Protein AF-A0AAD6KYP5-F1 (afdb_monomer_lite)

pLDDT: mean 72.31, std 20.32, range [27.02, 96.88]

Sequence (147 aa):
MLQSDHLCAEFHAGSRAICGGPVYVSDKVGRHNSDLLKKLVLPDGNKFRCQNNALPTRDRLFYGKTLLKIWNLNRAYPQCYKSMSGLVSSDVVEWEQKDRDIYQRTEKFSVHLHKSDNLSIPDSEEIMNITLKPSSSEMVSRVLDYE

Secondary structure (DSSP, 8-state):
-B-TTSTTHHHHHHHHHHH-SPP-B-PPTT---HHHHHTTB-TTS-B--BSS--EE-HHHHSS--S---EE--BPP-GGGGS-------S----------------SBEEEEETTTTEEE--BTT------PPTT----EEEEE---

Structure (mmCIF, N/CA/C/O backbone):
data_AF-A0AAD6KYP5-F1
#
_entry.id   AF-A0AAD6KYP5-F1
#
loop_
_atom_site.group_PDB
_atom_site.id
_atom_site.type_symbol
_atom_site.label_atom_id
_atom_site.label_alt_id
_atom_site.label_comp_id
_atom_site.label_asym_id
_atom_site.label_entity_id
_atom_site.label_seq_id
_atom_site.pdbx_PDB_ins_code
_atom_site.Cartn_x
_atom_site.Cartn_y
_atom_site.Cartn_z
_atom_site.occupancy
_atom_site.B_iso_or_equiv
_atom_site.auth_seq_id
_atom_site.auth_comp_id
_atom_site.auth_asym_id
_atom_site.auth_atom_id
_atom_site.pdbx_PDB_model_num
ATOM 1 N N . MET A 1 1 ? 6.801 8.081 -7.984 1.00 86.88 1 MET A N 1
ATOM 2 C CA . MET A 1 1 ? 7.904 7.316 -8.577 1.00 86.88 1 MET A CA 1
ATOM 3 C C . MET A 1 1 ? 8.346 6.212 -7.629 1.00 86.88 1 MET A C 1
ATOM 5 O O . MET A 1 1 ? 8.365 6.460 -6.422 1.00 86.88 1 MET A O 1
ATOM 9 N N . LEU A 1 2 ? 8.628 5.026 -8.164 1.00 94.81 2 LEU A N 1
ATOM 10 C CA . LEU A 1 2 ? 9.332 3.929 -7.501 1.00 94.81 2 LEU A CA 1
ATOM 11 C C . LEU A 1 2 ? 10.258 3.219 -8.499 1.00 94.81 2 LEU A C 1
ATOM 13 O O . LEU A 1 2 ? 10.057 3.326 -9.709 1.00 94.81 2 LEU A O 1
ATOM 17 N N . GLN A 1 3 ? 11.220 2.474 -7.964 1.00 96.88 3 GLN A N 1
ATOM 18 C CA . GLN A 1 3 ? 11.966 1.455 -8.697 1.00 96.88 3 GLN A CA 1
ATOM 19 C C . GLN A 1 3 ? 11.478 0.085 -8.224 1.00 96.88 3 GLN A C 1
ATOM 21 O O . GLN A 1 3 ? 11.470 -0.167 -7.017 1.00 96.88 3 GLN A O 1
ATOM 26 N N . SER A 1 4 ? 10.998 -0.752 -9.138 1.00 96.50 4 SER A N 1
ATOM 27 C CA . SER A 1 4 ? 10.340 -2.028 -8.849 1.00 96.50 4 SER A CA 1
ATOM 28 C C . SER A 1 4 ? 11.319 -3.160 -8.518 1.00 96.50 4 SER A C 1
ATOM 30 O O . SER A 1 4 ? 10.923 -4.137 -7.885 1.00 96.50 4 SER A O 1
ATOM 32 N N . ASP A 1 5 ? 12.599 -3.006 -8.868 1.00 94.56 5 ASP A N 1
ATOM 33 C CA . ASP A 1 5 ? 13.684 -3.937 -8.531 1.00 94.56 5 ASP A CA 1
ATOM 34 C C . ASP A 1 5 ? 14.538 -3.484 -7.335 1.00 94.56 5 ASP A C 1
ATOM 36 O O . ASP A 1 5 ? 15.543 -4.113 -7.000 1.00 94.56 5 ASP A O 1
ATOM 40 N N . HIS A 1 6 ? 14.142 -2.396 -6.670 1.00 94.94 6 HIS A N 1
ATOM 41 C CA . HIS A 1 6 ? 14.809 -1.901 -5.472 1.00 94.94 6 HIS A CA 1
ATOM 42 C C . HIS A 1 6 ? 14.449 -2.747 -4.240 1.00 94.94 6 HIS A C 1
ATOM 44 O O . HIS A 1 6 ? 13.328 -3.231 -4.109 1.00 94.94 6 HIS A O 1
ATOM 50 N N . LEU A 1 7 ? 15.355 -2.843 -3.261 1.00 92.69 7 LEU A N 1
ATOM 51 C CA . LEU A 1 7 ? 15.124 -3.598 -2.018 1.00 92.69 7 LEU A CA 1
ATOM 52 C C . LEU A 1 7 ? 13.839 -3.168 -1.279 1.00 92.69 7 LEU A C 1
ATOM 54 O O . LEU A 1 7 ? 13.126 -3.984 -0.708 1.00 92.69 7 LEU A O 1
ATOM 58 N N . CYS A 1 8 ? 13.523 -1.874 -1.328 1.00 92.00 8 CYS A N 1
ATOM 59 C CA . CYS A 1 8 ? 12.320 -1.285 -0.724 1.00 92.00 8 CYS A CA 1
ATOM 60 C C . CYS A 1 8 ? 11.132 -1.145 -1.698 1.00 92.00 8 CYS A C 1
ATOM 62 O O . CYS A 1 8 ? 10.211 -0.370 -1.426 1.00 92.00 8 CYS A O 1
ATOM 64 N N . ALA A 1 9 ? 11.154 -1.827 -2.848 1.00 94.25 9 ALA A N 1
ATOM 65 C CA . ALA A 1 9 ? 10.169 -1.640 -3.911 1.00 94.25 9 ALA A CA 1
ATOM 66 C C . ALA A 1 9 ? 8.732 -1.885 -3.438 1.00 94.25 9 ALA A C 1
ATOM 68 O O . ALA A 1 9 ? 7.859 -1.076 -3.737 1.00 94.25 9 ALA A O 1
ATOM 69 N N . GLU A 1 10 ? 8.490 -2.928 -2.640 1.00 92.62 10 GLU A N 1
ATOM 70 C CA . GLU A 1 10 ? 7.151 -3.228 -2.115 1.00 92.62 10 GLU A CA 1
ATOM 71 C C . GLU A 1 10 ? 6.602 -2.114 -1.220 1.00 92.62 10 GLU A C 1
ATOM 73 O O . GLU A 1 10 ? 5.435 -1.744 -1.326 1.00 92.62 10 GLU A O 1
ATOM 78 N N . PHE A 1 11 ? 7.447 -1.533 -0.364 1.00 91.44 11 PHE A N 1
ATOM 79 C CA . PHE A 1 11 ? 7.045 -0.417 0.491 1.00 91.44 11 PHE A CA 1
ATOM 80 C C . PHE A 1 11 ? 6.693 0.821 -0.338 1.00 91.44 11 PHE A C 1
ATOM 82 O O . PHE A 1 11 ? 5.676 1.473 -0.089 1.00 91.44 11 PHE A O 1
ATOM 89 N N . HIS A 1 12 ? 7.502 1.136 -1.350 1.00 93.56 12 HIS A N 1
ATOM 90 C CA . HIS A 1 12 ? 7.216 2.249 -2.250 1.00 93.56 12 HIS A CA 1
ATOM 91 C C . HIS A 1 12 ? 5.958 1.992 -3.080 1.00 93.56 12 HIS A C 1
ATOM 93 O O . HIS A 1 12 ? 5.133 2.892 -3.207 1.00 93.56 12 HIS A O 1
ATOM 99 N N . ALA A 1 13 ? 5.783 0.780 -3.606 1.00 93.12 13 ALA A N 1
ATOM 100 C CA . ALA A 1 13 ? 4.595 0.368 -4.342 1.00 93.12 13 ALA A CA 1
ATOM 101 C C . ALA A 1 13 ? 3.334 0.508 -3.477 1.00 93.12 13 ALA A C 1
ATOM 103 O O . ALA A 1 13 ? 2.407 1.203 -3.883 1.00 93.12 13 ALA A O 1
ATOM 104 N N . GLY A 1 14 ? 3.337 -0.033 -2.254 1.00 90.94 14 GLY A N 1
ATOM 105 C CA . GLY A 1 14 ? 2.227 0.105 -1.305 1.00 90.94 14 GLY A CA 1
ATOM 106 C C . GLY A 1 14 ? 1.938 1.563 -0.940 1.00 90.94 14 GLY A C 1
ATOM 107 O O . GLY A 1 14 ? 0.789 1.999 -0.964 1.00 90.94 14 GLY A O 1
ATOM 108 N N . SER A 1 15 ? 2.985 2.364 -0.717 1.00 90.69 15 SER A N 1
ATOM 109 C CA . SER A 1 15 ? 2.846 3.806 -0.466 1.00 90.69 15 SER A CA 1
ATOM 110 C C . SER A 1 15 ? 2.205 4.540 -1.646 1.00 90.69 15 SER A C 1
ATOM 112 O O . SER A 1 15 ? 1.421 5.464 -1.448 1.00 90.69 15 SER A O 1
ATOM 114 N N . ARG A 1 16 ? 2.509 4.141 -2.887 1.00 91.25 16 ARG A N 1
ATOM 115 C CA . ARG A 1 16 ? 1.870 4.702 -4.087 1.00 91.25 16 ARG A CA 1
ATOM 116 C C . ARG A 1 16 ? 0.436 4.214 -4.258 1.00 91.25 16 ARG A C 1
ATOM 118 O O . ARG A 1 16 ? -0.406 5.019 -4.639 1.00 91.25 16 ARG A O 1
ATOM 125 N N . ALA A 1 17 ? 0.160 2.951 -3.943 1.00 88.88 17 ALA A N 1
ATOM 126 C CA . ALA A 1 17 ? -1.186 2.391 -3.986 1.00 88.88 17 ALA A CA 1
ATOM 127 C C . ALA A 1 17 ? -2.129 3.138 -3.032 1.00 88.88 17 ALA A C 1
ATOM 129 O O . ALA A 1 17 ? -3.229 3.510 -3.428 1.00 88.88 17 ALA A O 1
ATOM 130 N N . ILE A 1 18 ? -1.679 3.430 -1.804 1.00 88.19 18 ILE A N 1
ATOM 131 C CA . ILE A 1 18 ? -2.509 4.126 -0.814 1.00 88.19 18 ILE A CA 1
ATOM 132 C C . ILE A 1 18 ? -2.593 5.639 -1.048 1.00 88.19 18 ILE A C 1
ATOM 134 O O . ILE A 1 18 ? -3.565 6.251 -0.622 1.00 88.19 18 ILE A O 1
ATOM 138 N N . CYS A 1 19 ? -1.618 6.283 -1.706 1.00 88.50 19 CYS A N 1
ATOM 139 C CA . CYS A 1 19 ? -1.577 7.751 -1.765 1.00 88.50 19 CYS A CA 1
ATOM 140 C C . CYS A 1 19 ? -2.635 8.396 -2.671 1.00 88.50 19 CYS A C 1
ATOM 142 O O . CYS A 1 19 ? -2.806 9.608 -2.586 1.00 88.50 19 CYS A O 1
ATOM 144 N N . GLY A 1 20 ? -3.298 7.631 -3.547 1.00 82.12 20 GLY A N 1
ATOM 145 C CA . GLY A 1 20 ? -4.283 8.151 -4.512 1.00 82.12 20 GLY A CA 1
ATOM 146 C C . GLY A 1 20 ? -3.673 8.917 -5.698 1.00 82.12 20 GLY A C 1
ATOM 147 O O . GLY A 1 20 ? -4.382 9.365 -6.595 1.00 82.12 20 GLY A O 1
ATOM 148 N N . GLY A 1 21 ? -2.345 9.049 -5.738 1.00 85.25 21 GLY A N 1
ATOM 149 C CA . GLY A 1 21 ? -1.616 9.723 -6.810 1.00 85.25 21 GLY A CA 1
ATOM 150 C C . GLY A 1 21 ? -1.250 8.797 -7.978 1.00 85.25 21 GLY A C 1
ATOM 151 O O . GLY A 1 21 ? -1.415 7.580 -7.906 1.00 85.25 21 GLY A O 1
ATOM 152 N N . PRO A 1 22 ? -0.703 9.350 -9.073 1.00 86.38 22 PRO A N 1
ATOM 153 C CA . PRO A 1 22 ? -0.185 8.548 -10.176 1.00 86.38 22 PRO A CA 1
ATOM 154 C C . PRO A 1 22 ? 1.017 7.684 -9.756 1.00 86.38 22 PRO A C 1
ATOM 156 O O . PRO A 1 22 ? 1.918 8.113 -9.025 1.00 86.38 22 PRO A O 1
ATOM 159 N N . VAL A 1 23 ? 1.061 6.464 -10.294 1.00 88.88 23 VAL A N 1
ATOM 160 C CA . VAL A 1 23 ? 2.216 5.565 -10.199 1.00 88.88 23 VAL A CA 1
ATOM 161 C C . VAL A 1 23 ? 3.150 5.838 -11.376 1.00 88.88 23 VAL A C 1
ATOM 163 O O . VAL A 1 23 ? 2.751 5.715 -12.532 1.00 88.88 23 VAL A O 1
ATOM 166 N N . TYR A 1 24 ? 4.398 6.182 -11.061 1.00 91.69 24 TYR A N 1
ATOM 167 C CA . TYR A 1 24 ? 5.490 6.321 -12.025 1.00 91.69 24 TYR A CA 1
A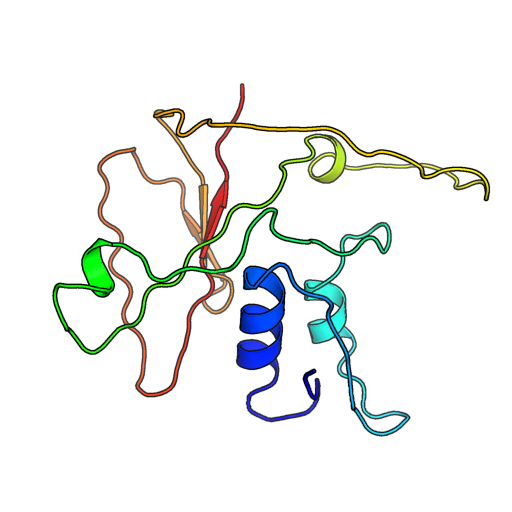TOM 168 C C . TYR A 1 24 ? 6.579 5.309 -11.684 1.00 91.69 24 TYR A C 1
ATOM 170 O O . TYR A 1 24 ? 6.910 5.161 -10.503 1.00 91.69 24 TYR A O 1
ATOM 178 N N . VAL A 1 25 ? 7.146 4.664 -12.698 1.00 93.94 25 VAL A N 1
ATOM 179 C CA . VAL A 1 25 ? 8.202 3.654 -12.564 1.00 93.94 25 VAL A CA 1
ATOM 180 C C . VAL A 1 25 ? 9.460 4.175 -13.249 1.00 93.94 25 VAL A C 1
ATOM 182 O O . VAL A 1 25 ? 9.377 4.708 -14.352 1.00 93.94 25 VAL A O 1
ATOM 185 N N . SER A 1 26 ? 10.606 4.062 -12.583 1.00 95.56 26 SER A N 1
ATOM 186 C CA . SER A 1 26 ? 11.902 4.563 -13.065 1.00 95.56 26 SER A CA 1
ATOM 187 C C . SER A 1 26 ? 12.965 3.463 -13.094 1.00 95.56 26 SER A C 1
ATOM 189 O O . SER A 1 26 ? 14.119 3.685 -12.713 1.00 95.56 26 SER A O 1
ATOM 191 N N . ASP A 1 27 ? 12.555 2.256 -13.471 1.00 96.38 27 ASP A N 1
ATOM 192 C CA . ASP A 1 27 ? 13.459 1.115 -13.604 1.00 96.38 27 ASP A CA 1
ATOM 193 C C . ASP A 1 27 ? 14.347 1.272 -14.833 1.00 96.38 27 ASP A C 1
ATOM 195 O O . ASP A 1 27 ? 14.017 1.970 -15.794 1.00 96.38 27 ASP A O 1
ATOM 199 N N . LYS A 1 28 ? 15.464 0.547 -14.830 1.00 95.25 28 LYS A N 1
ATOM 200 C CA . LYS A 1 28 ? 16.238 0.344 -16.053 1.00 95.25 28 LYS A CA 1
ATOM 201 C C . LYS A 1 28 ? 15.473 -0.585 -16.998 1.00 95.25 28 LYS A C 1
ATOM 203 O O . LYS A 1 28 ? 14.777 -1.500 -16.557 1.00 95.25 28 LYS A O 1
ATOM 208 N N . VAL A 1 29 ? 15.665 -0.387 -18.301 1.00 94.12 29 VAL A N 1
ATOM 209 C CA . VAL A 1 29 ? 15.101 -1.262 -19.338 1.00 94.12 29 VAL A CA 1
ATOM 210 C C . VAL A 1 29 ? 15.490 -2.717 -19.061 1.00 94.12 29 VAL A C 1
ATOM 212 O O . VAL A 1 29 ? 16.645 -3.010 -18.754 1.00 94.12 29 VAL A O 1
ATOM 215 N N . GLY A 1 30 ? 14.510 -3.620 -19.129 1.00 94.94 30 GLY A N 1
ATOM 216 C CA . GLY A 1 30 ? 14.702 -5.051 -18.877 1.00 94.94 30 GLY A CA 1
ATOM 217 C C . GLY A 1 30 ? 14.819 -5.449 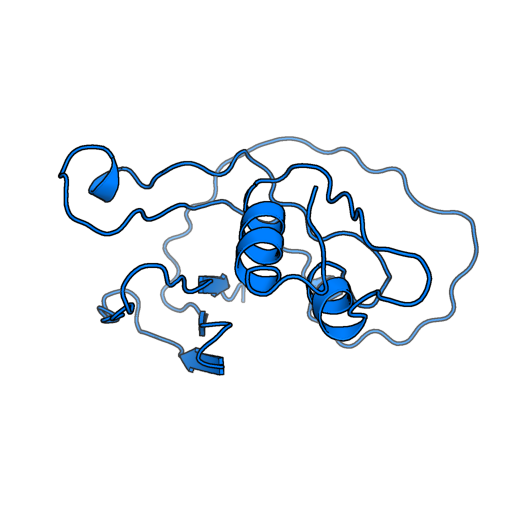-17.401 1.00 94.94 30 GLY A C 1
ATOM 218 O O . GLY A 1 30 ? 15.000 -6.628 -17.120 1.00 94.94 30 GLY A O 1
ATOM 219 N N . ARG A 1 31 ? 14.700 -4.509 -16.452 1.00 95.88 31 ARG A N 1
ATOM 220 C CA . ARG A 1 31 ? 14.787 -4.786 -15.004 1.00 95.88 31 ARG A CA 1
ATOM 221 C C . ARG A 1 31 ? 13.464 -4.663 -14.252 1.00 95.88 31 ARG A C 1
ATOM 223 O O . ARG A 1 31 ? 13.452 -4.699 -13.029 1.00 95.88 31 ARG A O 1
ATOM 230 N N . HIS A 1 32 ? 12.352 -4.529 -14.964 1.00 96.38 32 HIS A N 1
ATOM 231 C CA . HIS A 1 32 ? 11.038 -4.424 -14.338 1.00 96.38 32 HIS A CA 1
ATOM 232 C C . HIS A 1 32 ? 10.672 -5.693 -13.563 1.00 96.38 32 HIS A C 1
ATOM 234 O O . HIS A 1 32 ? 10.655 -6.794 -14.115 1.00 96.38 32 HIS A O 1
ATOM 240 N N . ASN A 1 33 ? 10.277 -5.524 -12.305 1.00 96.69 33 ASN A N 1
ATOM 241 C CA . ASN A 1 33 ? 9.615 -6.559 -11.531 1.00 96.69 33 ASN A CA 1
ATOM 242 C C . ASN A 1 33 ? 8.127 -6.595 -11.903 1.00 96.69 33 ASN A C 1
ATOM 244 O O . ASN A 1 33 ? 7.298 -5.874 -11.342 1.00 96.69 33 ASN A O 1
ATOM 248 N N . SER A 1 34 ? 7.796 -7.436 -12.882 1.00 94.12 34 SER A N 1
ATOM 249 C CA . SER A 1 34 ? 6.430 -7.554 -13.402 1.00 94.12 34 SER A CA 1
ATOM 250 C C . SER A 1 34 ? 5.431 -8.012 -12.340 1.00 94.12 34 SER A C 1
ATOM 252 O O . SER A 1 34 ? 4.291 -7.554 -12.349 1.00 94.12 34 SER A O 1
ATOM 254 N N . ASP A 1 35 ? 5.849 -8.866 -11.406 1.00 93.94 35 ASP A N 1
ATOM 255 C CA . ASP A 1 35 ? 4.964 -9.398 -10.368 1.00 93.94 35 ASP A CA 1
ATOM 256 C C . ASP A 1 35 ? 4.554 -8.310 -9.377 1.00 93.94 35 ASP A C 1
ATOM 258 O O . ASP A 1 35 ? 3.384 -8.209 -9.014 1.00 93.94 35 ASP A O 1
ATOM 262 N N . LEU A 1 36 ? 5.482 -7.426 -9.000 1.00 93.25 36 LEU A N 1
ATOM 263 C CA . LEU A 1 36 ? 5.161 -6.275 -8.158 1.00 93.25 36 LEU A CA 1
ATOM 264 C C . LEU A 1 36 ? 4.270 -5.259 -8.883 1.00 93.25 36 LEU A C 1
ATOM 266 O O . LEU A 1 36 ? 3.323 -4.742 -8.294 1.00 93.25 36 LEU A O 1
ATOM 270 N N . LEU A 1 37 ? 4.557 -4.958 -10.152 1.00 92.31 37 LEU A N 1
ATOM 271 C CA . LEU A 1 37 ? 3.781 -3.974 -10.913 1.00 92.31 37 LEU A CA 1
ATOM 272 C C . LEU A 1 37 ? 2.347 -4.446 -11.176 1.00 92.31 37 LEU A C 1
ATOM 274 O O . LEU A 1 37 ? 1.424 -3.637 -11.094 1.00 92.31 37 LEU A O 1
ATOM 278 N N . LYS A 1 38 ? 2.144 -5.748 -11.413 1.00 90.94 38 LYS A N 1
ATOM 279 C CA . LYS A 1 38 ? 0.808 -6.349 -11.550 1.00 90.94 38 LYS A CA 1
ATOM 280 C C . LYS A 1 38 ? -0.048 -6.172 -10.296 1.00 90.94 38 LYS A C 1
ATOM 282 O O . LYS A 1 38 ? -1.248 -5.991 -10.427 1.00 90.94 38 LYS A O 1
ATOM 287 N N . LYS A 1 39 ? 0.546 -6.130 -9.095 1.00 89.38 39 LYS A N 1
ATOM 288 C CA . LYS A 1 39 ? -0.192 -5.850 -7.845 1.00 89.38 39 LYS A CA 1
ATOM 289 C C . LYS A 1 39 ? -0.762 -4.423 -7.771 1.00 89.38 39 LYS A C 1
ATOM 291 O O . LYS A 1 39 ? -1.600 -4.155 -6.918 1.00 89.38 39 LYS A O 1
ATOM 296 N N . LEU A 1 40 ? -0.304 -3.495 -8.619 1.00 88.06 40 LEU A N 1
ATOM 297 C CA . LEU A 1 40 ? -0.766 -2.096 -8.649 1.00 88.06 40 LEU A CA 1
ATOM 298 C C . LEU A 1 40 ? -1.874 -1.837 -9.680 1.00 88.06 40 LEU A C 1
ATOM 300 O O . LEU A 1 40 ? -2.375 -0.712 -9.777 1.00 88.06 40 LEU A O 1
ATOM 304 N N . VAL A 1 41 ? -2.234 -2.847 -10.468 1.00 86.19 41 VAL A N 1
ATOM 305 C CA . VAL A 1 41 ? -3.240 -2.753 -11.526 1.00 86.19 41 VAL A CA 1
ATOM 306 C C . VAL A 1 41 ? -4.289 -3.841 -11.343 1.00 86.19 41 VAL A C 1
ATOM 308 O O . VAL A 1 41 ? -4.028 -4.903 -10.786 1.00 86.19 41 VAL A O 1
ATOM 311 N N . LEU A 1 42 ? -5.500 -3.554 -11.794 1.00 82.88 42 LEU A N 1
ATOM 312 C CA . LEU A 1 42 ? -6.574 -4.527 -11.883 1.00 82.88 42 LEU A CA 1
ATOM 313 C C . LEU A 1 42 ? -6.326 -5.483 -13.067 1.00 82.88 42 LEU A C 1
ATOM 315 O O . LEU A 1 42 ? -5.554 -5.149 -13.973 1.00 82.88 42 LEU A O 1
ATOM 319 N N . PRO A 1 43 ? -6.981 -6.660 -13.097 1.00 81.38 43 PRO A N 1
ATOM 320 C CA . PRO A 1 43 ? -6.833 -7.622 -14.194 1.00 81.38 43 PRO A CA 1
ATOM 321 C C . PRO A 1 43 ? -7.166 -7.062 -15.585 1.00 81.38 43 PRO A C 1
ATOM 323 O O . PRO A 1 43 ? -6.633 -7.542 -16.580 1.00 81.38 43 PRO A O 1
ATOM 326 N N . ASP A 1 44 ? -8.019 -6.038 -15.656 1.00 79.25 44 ASP A N 1
ATOM 327 C CA . ASP A 1 44 ? -8.395 -5.327 -16.884 1.00 79.25 44 ASP A CA 1
ATOM 328 C C . ASP A 1 44 ? -7.380 -4.239 -17.305 1.00 79.25 44 ASP A C 1
ATOM 330 O O . ASP A 1 44 ? -7.582 -3.549 -18.301 1.00 79.25 44 ASP A O 1
ATOM 334 N N . GLY A 1 45 ? -6.285 -4.071 -16.557 1.00 76.69 45 GLY A N 1
ATOM 335 C CA . GLY A 1 45 ? -5.249 -3.066 -16.802 1.00 76.69 45 GLY A CA 1
ATOM 336 C C . GLY A 1 45 ? -5.548 -1.686 -16.211 1.00 76.69 45 GLY A C 1
ATOM 337 O O . GLY A 1 45 ? -4.680 -0.807 -16.251 1.00 76.69 45 GLY A O 1
ATOM 338 N N . ASN A 1 46 ? -6.726 -1.477 -15.613 1.00 74.75 46 ASN A N 1
ATOM 339 C CA . ASN A 1 46 ? -7.036 -0.231 -14.924 1.00 74.75 46 ASN A CA 1
ATOM 340 C C . ASN A 1 46 ? -6.196 -0.080 -13.653 1.00 74.75 46 ASN A C 1
ATOM 342 O O . ASN A 1 46 ? -5.837 -1.043 -12.978 1.00 74.75 46 ASN A O 1
ATOM 346 N N . LYS A 1 47 ? -5.876 1.164 -13.289 1.00 73.88 47 LYS A N 1
ATOM 347 C CA . LYS A 1 47 ? -5.140 1.444 -12.048 1.00 73.88 47 LYS A CA 1
ATOM 348 C C . LYS A 1 47 ? -6.115 1.498 -10.886 1.00 73.88 47 LYS A C 1
ATOM 350 O O . LYS A 1 47 ? -7.083 2.257 -10.928 1.00 73.88 47 LYS A O 1
ATOM 355 N N . PHE A 1 48 ? -5.805 0.776 -9.818 1.00 72.00 48 PHE A N 1
ATOM 356 C CA . PHE A 1 48 ? -6.537 0.926 -8.571 1.00 72.00 48 PHE A CA 1
ATOM 357 C C . PHE A 1 48 ? -6.083 2.225 -7.894 1.00 72.00 48 PHE A C 1
ATOM 359 O O . PHE A 1 48 ? -4.925 2.353 -7.495 1.00 72.00 48 PHE A O 1
ATOM 366 N N . ARG A 1 49 ? -6.962 3.232 -7.841 1.00 80.44 49 ARG A N 1
ATOM 367 C CA . ARG A 1 49 ? -6.656 4.548 -7.267 1.00 80.44 49 ARG A CA 1
ATOM 368 C C . ARG A 1 49 ? -7.593 4.836 -6.103 1.00 80.44 49 ARG A C 1
ATOM 370 O O . ARG A 1 49 ? -8.812 4.848 -6.276 1.00 80.44 49 ARG A O 1
ATOM 377 N N . CYS A 1 50 ? -7.007 5.144 -4.951 1.00 83.00 50 CYS A N 1
ATOM 378 C CA . CYS A 1 50 ? -7.771 5.644 -3.820 1.00 83.00 50 CYS A CA 1
ATOM 379 C C . CYS A 1 50 ? -8.437 6.988 -4.145 1.00 83.00 50 CYS A C 1
ATOM 381 O O . CYS A 1 50 ? -7.902 7.794 -4.902 1.00 83.00 50 CYS A O 1
ATOM 383 N N . GLN A 1 51 ? -9.604 7.227 -3.555 1.00 82.50 51 GLN A N 1
ATOM 384 C CA . GLN A 1 51 ? -10.431 8.402 -3.826 1.00 82.50 51 GLN A CA 1
ATOM 385 C C . GLN A 1 51 ? -9.834 9.691 -3.252 1.00 82.50 51 GLN A C 1
ATOM 387 O O . GLN A 1 51 ? -10.010 10.751 -3.842 1.00 82.50 51 GLN A O 1
ATOM 392 N N . ASN A 1 52 ? -9.124 9.600 -2.124 1.00 84.00 52 ASN A N 1
ATOM 393 C CA . ASN A 1 52 ? -8.595 10.759 -1.406 1.00 84.00 52 ASN A CA 1
ATOM 394 C C . ASN A 1 52 ? -7.062 10.746 -1.365 1.00 84.00 52 ASN A C 1
ATOM 396 O O . ASN A 1 52 ? -6.406 9.891 -1.959 1.00 84.00 52 ASN A O 1
ATOM 400 N N . ASN A 1 53 ? -6.484 11.689 -0.624 1.00 87.19 53 ASN A N 1
ATOM 401 C CA . ASN A 1 53 ? -5.086 11.620 -0.217 1.00 87.19 53 ASN A CA 1
ATOM 402 C C . ASN A 1 53 ? -4.941 10.686 0.987 1.00 87.19 53 ASN A C 1
ATOM 404 O O . ASN A 1 53 ? -5.799 10.658 1.868 1.00 87.19 53 ASN A O 1
ATOM 408 N N . ALA A 1 54 ? -3.827 9.961 1.050 1.00 85.75 54 ALA A N 1
ATOM 409 C CA . ALA A 1 54 ? -3.493 9.169 2.223 1.00 85.75 54 ALA A CA 1
ATOM 410 C C . ALA A 1 54 ? -3.217 10.082 3.425 1.00 85.75 54 ALA A C 1
ATOM 412 O O . ALA A 1 54 ? -2.346 10.951 3.357 1.00 85.75 54 ALA A O 1
ATOM 413 N N . LEU A 1 55 ? -3.935 9.869 4.528 1.00 85.00 55 LEU A N 1
ATOM 414 C CA . LEU A 1 55 ? -3.806 10.673 5.744 1.00 85.00 55 LEU A CA 1
ATOM 415 C C . LEU A 1 55 ? -3.415 9.793 6.935 1.00 85.00 55 LEU A C 1
ATOM 417 O O . LEU A 1 55 ? -3.852 8.641 7.012 1.00 85.00 55 LEU A O 1
ATOM 421 N N . PRO A 1 56 ? -2.624 10.303 7.895 1.00 82.31 56 PRO A N 1
ATOM 422 C CA . PRO A 1 56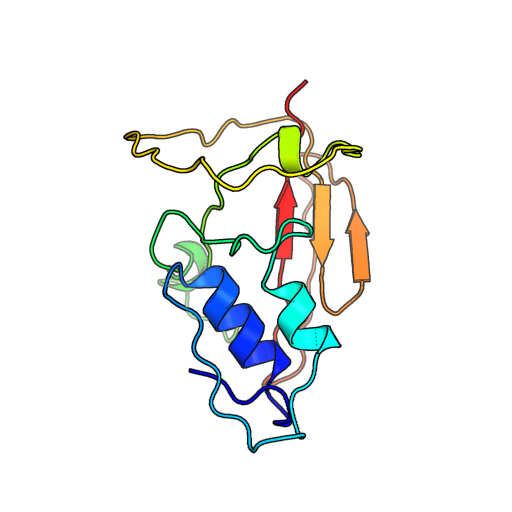 ? -2.449 9.638 9.177 1.00 82.31 56 PRO A CA 1
ATOM 423 C C . PRO A 1 56 ? -3.800 9.439 9.865 1.00 82.31 56 PRO A C 1
ATOM 425 O O . PRO A 1 56 ? -4.682 10.300 9.800 1.00 82.31 56 PRO A O 1
ATOM 428 N N . THR A 1 57 ? -3.980 8.318 10.553 1.00 77.75 57 THR A N 1
ATOM 429 C CA . THR A 1 57 ? -5.174 8.141 11.374 1.00 77.75 57 THR A CA 1
ATOM 430 C C . THR A 1 57 ? -5.111 9.041 12.602 1.00 77.75 57 THR A C 1
ATOM 432 O O . THR A 1 57 ? -4.047 9.296 13.177 1.00 77.75 57 THR A O 1
ATOM 435 N N . ARG A 1 58 ? -6.281 9.521 13.030 1.00 68.62 58 ARG A N 1
ATOM 436 C CA . ARG A 1 58 ? -6.406 10.462 14.151 1.00 68.62 58 ARG A CA 1
ATOM 437 C C . ARG A 1 58 ? -5.792 9.922 15.447 1.00 68.62 58 ARG A C 1
ATOM 439 O O . ARG A 1 58 ? -5.181 10.684 16.188 1.00 68.62 58 ARG A O 1
ATOM 446 N N . ASP A 1 59 ? -5.913 8.617 15.698 1.00 67.38 59 ASP A N 1
ATOM 447 C CA . ASP A 1 59 ? -5.355 7.943 16.879 1.00 67.38 59 ASP A CA 1
ATOM 448 C C . ASP A 1 59 ? -3.819 7.911 16.896 1.00 67.38 59 ASP A C 1
ATOM 450 O O . ASP A 1 59 ? -3.231 7.770 17.964 1.00 67.38 59 ASP A O 1
ATOM 454 N N . ARG A 1 60 ? -3.150 8.067 15.746 1.00 67.94 60 ARG A N 1
ATOM 455 C CA . ARG A 1 60 ? -1.679 8.081 15.663 1.00 67.94 60 ARG A CA 1
ATOM 456 C C . ARG A 1 60 ? -1.090 9.466 15.481 1.00 67.94 60 ARG A C 1
ATOM 458 O O . ARG A 1 60 ? 0.021 9.695 15.946 1.00 67.94 60 ARG A O 1
ATOM 465 N N . LEU A 1 61 ? -1.838 10.390 14.884 1.00 62.62 61 LEU A N 1
ATOM 466 C CA . LEU A 1 61 ? -1.373 11.756 14.662 1.00 62.62 61 LEU A CA 1
ATOM 467 C C . LEU A 1 61 ? -1.120 12.524 15.974 1.00 62.62 61 LEU A C 1
ATOM 469 O O . LEU A 1 61 ? -0.167 13.290 16.043 1.00 62.62 61 LEU A O 1
ATOM 473 N N . PHE A 1 62 ? -1.933 12.296 17.015 1.00 60.56 62 PHE A N 1
ATOM 474 C CA . PHE A 1 62 ? -1.904 13.101 18.250 1.00 60.56 62 PHE A CA 1
ATOM 475 C C . PHE A 1 62 ? -1.418 12.364 19.508 1.00 60.56 62 PHE A C 1
ATOM 477 O O . PHE A 1 62 ? -1.152 13.011 20.516 1.00 60.56 62 PHE A O 1
ATOM 484 N N . TYR A 1 63 ? -1.273 11.034 19.465 1.00 57.06 63 TYR A N 1
ATOM 485 C CA . TYR A 1 63 ? -0.937 10.215 20.645 1.00 57.06 63 TYR A CA 1
ATOM 486 C C . TYR A 1 63 ? 0.422 9.500 20.562 1.00 57.06 63 TYR A C 1
ATOM 488 O O . TYR A 1 63 ? 0.694 8.601 21.353 1.00 57.06 63 TYR A O 1
ATOM 496 N N . GLY A 1 64 ? 1.278 9.918 19.621 1.00 54.66 64 GLY A N 1
ATOM 497 C CA . GLY A 1 64 ? 2.731 9.712 19.628 1.00 54.66 64 GLY A CA 1
ATOM 498 C C . GLY A 1 64 ? 3.231 8.371 20.175 1.00 54.66 64 GLY A C 1
ATOM 499 O O . GLY A 1 64 ? 3.718 8.303 21.300 1.00 54.66 64 GLY A O 1
ATOM 500 N N . LYS A 1 65 ? 3.197 7.318 19.351 1.00 54.22 65 LYS A N 1
ATOM 501 C CA . LYS A 1 65 ? 4.040 6.121 19.517 1.00 54.22 65 LYS A CA 1
ATOM 502 C C . LYS A 1 65 ? 4.520 5.640 18.151 1.00 54.22 65 LYS A C 1
ATOM 504 O O . LYS A 1 65 ? 3.831 5.849 17.161 1.00 54.22 65 LYS A O 1
ATOM 509 N N . THR A 1 66 ? 5.687 4.998 18.159 1.00 66.44 66 THR A N 1
ATOM 510 C CA . THR A 1 66 ? 6.557 4.441 17.094 1.00 66.44 66 THR A CA 1
ATOM 511 C C . THR A 1 66 ? 5.953 3.928 15.771 1.00 66.44 66 THR A C 1
ATOM 513 O O . THR A 1 66 ? 6.717 3.662 14.846 1.00 66.44 66 THR A O 1
ATOM 516 N N . LEU A 1 67 ? 4.632 3.785 15.639 1.00 72.12 67 LEU A N 1
ATOM 517 C CA . LEU A 1 67 ? 3.948 3.253 14.463 1.00 72.12 67 LEU A CA 1
ATOM 518 C C . LEU A 1 67 ? 3.053 4.317 13.817 1.00 72.12 67 LEU A C 1
ATOM 520 O O . LEU A 1 67 ? 2.062 4.762 14.400 1.00 72.12 67 LEU A O 1
ATOM 524 N N . LEU A 1 68 ? 3.387 4.684 12.580 1.00 77.88 68 LEU A N 1
ATOM 525 C CA . LEU A 1 68 ? 2.566 5.555 11.749 1.00 77.88 68 LEU A CA 1
ATOM 526 C C . LEU A 1 68 ? 1.497 4.719 11.040 1.00 77.88 68 LEU A C 1
ATOM 528 O O . LEU A 1 68 ? 1.813 3.866 10.213 1.00 77.88 68 LEU A O 1
ATOM 532 N N . LYS A 1 69 ? 0.228 4.981 11.354 1.00 83.50 69 LYS A N 1
ATOM 533 C CA . LYS A 1 69 ? -0.915 4.383 10.661 1.00 83.50 69 LYS A CA 1
ATOM 534 C C . LYS A 1 69 ? -1.465 5.398 9.668 1.00 83.50 69 LYS A C 1
ATOM 536 O O . LYS A 1 69 ? -1.833 6.503 10.058 1.00 83.50 69 LYS A O 1
ATOM 541 N N . ILE A 1 70 ? -1.501 5.018 8.397 1.00 84.06 70 ILE A N 1
ATOM 542 C CA . ILE A 1 70 ? -1.995 5.833 7.285 1.00 84.06 70 ILE A CA 1
ATOM 543 C C . ILE A 1 70 ? -3.190 5.110 6.675 1.00 84.06 70 ILE A C 1
ATOM 545 O O . ILE A 1 70 ? -3.196 3.881 6.614 1.00 84.06 70 ILE A O 1
ATOM 549 N N . TRP A 1 71 ? -4.200 5.854 6.243 1.00 83.94 71 TRP A N 1
ATOM 550 C CA . TRP A 1 71 ? -5.405 5.280 5.659 1.00 83.94 71 TRP A CA 1
ATOM 551 C C . TRP A 1 71 ? -5.887 6.069 4.443 1.00 83.94 71 TRP A C 1
ATOM 553 O O . TRP A 1 71 ? -5.582 7.254 4.283 1.00 83.94 71 TRP A O 1
ATOM 563 N N . ASN A 1 72 ? -6.634 5.374 3.586 1.00 85.88 72 ASN A N 1
ATOM 564 C CA . ASN A 1 72 ? -7.357 5.929 2.450 1.00 85.88 72 ASN A CA 1
ATOM 565 C C . ASN A 1 72 ? -8.504 4.980 2.052 1.00 85.88 72 ASN A C 1
ATOM 567 O O . ASN A 1 72 ? -8.571 3.853 2.545 1.00 85.88 72 ASN A O 1
ATOM 571 N N . LEU A 1 73 ? -9.392 5.429 1.168 1.00 82.94 73 LEU A N 1
ATOM 572 C CA . LEU A 1 73 ? -10.538 4.669 0.674 1.00 82.94 73 LEU A CA 1
ATOM 573 C C . LEU A 1 73 ? -10.399 4.414 -0.821 1.00 82.94 73 LEU A C 1
ATOM 575 O O . LEU A 1 73 ? -10.024 5.305 -1.581 1.00 82.94 73 LEU A O 1
ATOM 579 N N . ASN A 1 74 ? -10.737 3.202 -1.241 1.00 76.38 74 ASN A N 1
ATOM 580 C CA . ASN A 1 74 ? -10.884 2.864 -2.648 1.00 76.38 74 ASN A CA 1
ATOM 581 C C . ASN A 1 74 ? -12.360 2.821 -3.017 1.00 76.38 74 ASN A C 1
ATOM 583 O O . ASN A 1 74 ? -13.198 2.429 -2.206 1.00 76.38 74 ASN A O 1
ATOM 587 N N . ARG A 1 75 ? -12.665 3.184 -4.264 1.00 70.75 75 ARG A N 1
ATOM 588 C CA . ARG A 1 75 ? -14.002 2.972 -4.810 1.00 70.75 75 ARG A CA 1
ATOM 589 C C . ARG A 1 75 ? -14.209 1.471 -4.987 1.00 70.75 75 ARG A C 1
ATOM 591 O O . ARG A 1 75 ? -13.471 0.835 -5.735 1.00 70.75 75 ARG A O 1
ATOM 598 N N . ALA A 1 76 ? -15.189 0.914 -4.283 1.00 62.84 76 ALA A N 1
ATOM 599 C CA . ALA A 1 76 ? -15.611 -0.457 -4.509 1.00 62.84 76 ALA A CA 1
ATOM 600 C C . ALA A 1 76 ? -16.363 -0.519 -5.843 1.00 62.84 76 ALA A C 1
ATOM 602 O O . ALA A 1 76 ? -17.337 0.204 -6.055 1.00 62.84 76 ALA A O 1
ATOM 603 N N . TYR A 1 77 ?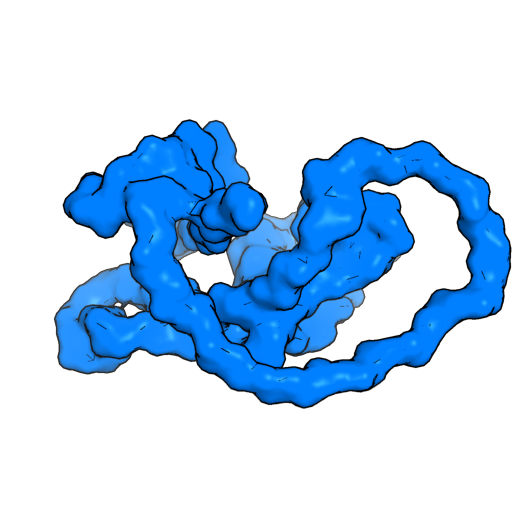 -15.890 -1.370 -6.745 1.00 62.88 77 TYR A N 1
ATOM 604 C CA . TYR A 1 77 ? -16.577 -1.709 -7.982 1.00 62.88 77 TYR A CA 1
ATOM 605 C C . TYR A 1 77 ? -16.998 -3.175 -7.865 1.00 62.88 77 TYR A C 1
ATOM 607 O O . TYR A 1 77 ? -16.152 -4.046 -8.060 1.00 62.88 77 TYR A O 1
ATOM 615 N N . PRO A 1 78 ? -18.260 -3.484 -7.515 1.00 55.81 78 PRO A N 1
ATOM 616 C CA . PRO A 1 78 ? -18.731 -4.863 -7.344 1.00 55.81 78 PRO A CA 1
ATOM 617 C C . PRO A 1 78 ? -18.411 -5.774 -8.541 1.00 55.81 78 PRO A C 1
ATOM 619 O O . PRO A 1 78 ? -18.156 -6.964 -8.379 1.00 55.81 78 PRO A O 1
ATOM 622 N N . GLN A 1 79 ? -18.358 -5.204 -9.747 1.00 54.34 79 GLN A N 1
ATOM 623 C CA . GLN A 1 79 ? -17.966 -5.883 -10.980 1.00 54.34 79 GLN A CA 1
ATOM 624 C C . GLN A 1 79 ? -16.491 -6.322 -11.021 1.00 54.34 79 GLN A C 1
ATOM 626 O O . GLN A 1 79 ? -16.181 -7.306 -11.678 1.00 54.34 79 GLN A O 1
ATOM 631 N N . CYS A 1 80 ? -15.590 -5.651 -10.296 1.00 47.56 80 CYS A N 1
ATOM 632 C CA . CYS A 1 80 ? -14.170 -6.014 -10.218 1.00 47.56 80 CYS A CA 1
ATOM 633 C C . CYS A 1 80 ? -13.906 -7.215 -9.293 1.00 47.56 80 CYS A C 1
ATOM 635 O O . CYS A 1 80 ? -12.793 -7.735 -9.286 1.00 47.56 80 CYS A O 1
ATOM 637 N N . TYR A 1 81 ? -14.911 -7.653 -8.527 1.00 50.56 81 TYR A N 1
ATOM 638 C CA . TYR A 1 81 ? -14.828 -8.800 -7.615 1.00 50.56 81 TYR A CA 1
ATOM 639 C C . TYR A 1 81 ? -15.600 -10.029 -8.122 1.00 50.56 81 TYR A C 1
ATOM 641 O O . TYR A 1 81 ? -15.555 -11.087 -7.498 1.00 50.56 81 TYR A O 1
ATOM 649 N N . LYS A 1 82 ? -16.291 -9.918 -9.266 1.00 38.78 82 LYS A N 1
ATOM 650 C CA . LYS A 1 82 ? -16.914 -11.054 -9.957 1.00 38.78 82 LYS A CA 1
ATOM 651 C C . LYS A 1 82 ? -15.966 -11.576 -11.034 1.00 38.78 82 LYS A C 1
ATOM 653 O O . LYS A 1 82 ? -15.296 -10.796 -11.706 1.00 38.78 82 LYS A O 1
ATOM 658 N N . SER A 1 83 ? -15.924 -12.897 -11.221 1.00 35.12 83 SER A N 1
ATOM 659 C CA . SER A 1 83 ? -15.228 -13.485 -12.369 1.00 35.12 83 SER A CA 1
ATOM 660 C C . SER A 1 83 ? -15.870 -12.947 -13.650 1.00 35.12 83 SER A C 1
ATOM 662 O O . SER A 1 83 ? -17.072 -13.114 -13.852 1.00 35.12 83 SER A O 1
ATOM 664 N N . MET A 1 84 ? -15.094 -12.248 -14.478 1.00 37.19 84 MET A N 1
ATOM 665 C CA . MET A 1 84 ? -15.568 -11.705 -15.749 1.00 37.19 84 MET A CA 1
ATOM 666 C C . MET A 1 84 ? -14.974 -12.502 -16.909 1.00 37.19 84 MET A C 1
ATOM 668 O O . MET A 1 84 ? -13.763 -12.696 -16.988 1.00 37.19 84 MET A O 1
ATOM 672 N N . SER A 1 85 ? -15.833 -12.939 -17.828 1.00 34.56 85 SER A N 1
ATOM 673 C CA . SER A 1 85 ? -15.459 -13.466 -19.144 1.00 34.56 85 SER A CA 1
ATOM 674 C C . SER A 1 85 ? -16.002 -12.502 -20.200 1.00 34.56 85 SER A C 1
ATOM 676 O O . SER A 1 85 ? -17.197 -12.214 -20.190 1.00 34.56 85 SER A O 1
ATOM 678 N N . GLY A 1 86 ? -15.160 -11.984 -21.099 1.00 33.66 86 GLY A N 1
ATOM 679 C CA . GLY A 1 86 ? -15.612 -11.051 -22.134 1.00 33.66 86 GLY A CA 1
ATOM 680 C C . GLY A 1 86 ? -14.561 -10.743 -23.201 1.00 33.66 86 GLY A C 1
ATOM 681 O O . GLY A 1 86 ? -13.362 -10.840 -22.950 1.00 33.66 86 GLY A O 1
ATOM 682 N N . LEU A 1 87 ? -15.032 -10.379 -24.396 1.00 33.69 87 LEU A N 1
ATOM 683 C CA . LEU A 1 87 ? -14.234 -9.854 -25.509 1.00 33.69 87 LEU A CA 1
ATOM 684 C C . LEU A 1 87 ? -14.256 -8.319 -25.470 1.00 33.69 87 LEU A C 1
ATOM 686 O O . LEU A 1 87 ? -15.303 -7.725 -25.220 1.00 33.69 87 LEU A O 1
ATOM 690 N N . VAL A 1 88 ? -13.110 -7.685 -25.725 1.00 30.84 88 VAL A N 1
ATOM 691 C CA . VAL A 1 88 ? -12.926 -6.227 -25.629 1.00 30.84 88 VAL A CA 1
ATOM 692 C C . VAL A 1 88 ? -12.932 -5.591 -27.024 1.00 30.84 88 VAL A C 1
ATOM 694 O O . VAL A 1 88 ? -12.226 -6.055 -27.917 1.00 30.84 88 VAL A O 1
ATOM 697 N N . SER A 1 89 ? -13.711 -4.516 -27.187 1.00 33.66 89 SER A N 1
ATOM 698 C CA . SER A 1 89 ? -13.696 -3.590 -28.334 1.00 33.66 89 SER A CA 1
ATOM 699 C C . SER A 1 89 ? -13.210 -2.205 -27.876 1.00 33.66 89 SER A C 1
ATOM 701 O O . SER A 1 89 ? -13.325 -1.883 -26.695 1.00 33.66 89 SER A O 1
ATOM 703 N N . SER A 1 90 ? -12.645 -1.405 -28.784 1.00 31.56 90 SER A N 1
ATOM 704 C CA . SER A 1 90 ? -11.749 -0.272 -28.488 1.00 31.56 90 SER A CA 1
ATOM 705 C C . SER A 1 90 ? -12.385 1.024 -27.976 1.00 31.56 90 SER A C 1
ATOM 707 O O . SER A 1 90 ? -11.645 1.962 -27.691 1.00 31.56 90 SER A O 1
ATOM 709 N N . ASP A 1 91 ? -13.704 1.108 -27.821 1.00 36.69 91 ASP A N 1
ATOM 710 C CA . ASP A 1 91 ? -14.363 2.416 -27.723 1.00 36.69 91 ASP A CA 1
ATOM 711 C C . ASP A 1 91 ? -15.184 2.588 -26.441 1.00 36.69 91 ASP A C 1
ATOM 713 O O . ASP A 1 91 ? -16.399 2.730 -26.514 1.00 36.69 91 ASP A O 1
ATOM 717 N N . VAL A 1 92 ? -14.562 2.607 -25.257 1.00 30.58 92 VAL A N 1
ATOM 718 C CA . VAL A 1 92 ? -15.195 3.181 -24.050 1.00 30.58 92 VAL A CA 1
ATOM 719 C C . VAL A 1 92 ? -14.115 3.663 -23.075 1.00 30.58 92 VAL A C 1
ATOM 721 O O . VAL A 1 92 ? -13.176 2.922 -22.804 1.00 30.58 92 VAL A O 1
ATOM 724 N N . VAL A 1 93 ? -14.259 4.879 -22.530 1.00 29.88 93 VAL A N 1
ATOM 725 C CA . VAL A 1 93 ? -14.284 5.187 -21.078 1.00 29.88 93 VAL A CA 1
ATOM 726 C C . VAL A 1 93 ? -14.246 6.713 -20.881 1.00 29.88 93 VAL A C 1
ATOM 728 O O . VAL A 1 93 ? -13.193 7.342 -20.853 1.00 29.88 93 VAL A O 1
ATOM 731 N N . GLU A 1 94 ? -15.426 7.295 -20.673 1.00 37.84 94 GLU A N 1
ATOM 732 C CA . GLU A 1 94 ? -15.630 8.488 -19.843 1.00 37.84 94 GLU A CA 1
ATOM 733 C C . GLU A 1 94 ? -16.458 8.053 -18.640 1.00 37.84 94 GLU A C 1
ATOM 735 O O . GLU A 1 94 ? -17.470 7.417 -18.883 1.00 37.84 94 GLU A O 1
ATOM 740 N N . TRP A 1 95 ? -16.087 8.411 -17.401 1.00 32.59 95 TRP A N 1
ATOM 741 C CA . TRP A 1 95 ? -17.037 8.600 -16.285 1.00 32.59 95 TRP A CA 1
ATOM 742 C C . TRP A 1 95 ? -16.401 9.432 -15.154 1.00 32.59 95 TRP A C 1
ATOM 744 O O . TRP A 1 95 ? -15.522 8.958 -14.431 1.00 32.59 95 TRP A O 1
ATOM 754 N N . GLU A 1 96 ? -16.905 10.652 -14.951 1.00 33.44 96 GLU A N 1
ATOM 755 C CA . GLU A 1 96 ? -16.863 11.383 -13.674 1.00 33.44 96 GLU A CA 1
ATOM 756 C C . GLU A 1 96 ? -18.168 11.127 -12.897 1.00 33.44 96 GLU A C 1
ATOM 758 O O . GLU A 1 96 ? -19.243 11.132 -13.494 1.00 33.44 96 GLU A O 1
ATOM 763 N N . GLN A 1 97 ? -18.113 10.978 -11.563 1.00 31.30 97 GLN A N 1
ATOM 764 C CA . GLN A 1 97 ? -19.271 11.256 -10.694 1.00 31.30 97 GLN A CA 1
ATOM 765 C C . GLN A 1 97 ? -18.885 11.478 -9.219 1.00 31.30 97 GLN A C 1
ATOM 767 O O . GLN A 1 97 ? -17.927 10.891 -8.716 1.00 31.30 97 GLN A O 1
ATOM 772 N N . LYS A 1 98 ? -19.647 12.372 -8.573 1.00 27.02 98 LYS A N 1
ATOM 773 C CA . LYS A 1 98 ? -19.387 13.104 -7.319 1.00 27.02 98 LYS A CA 1
ATOM 774 C C . LYS A 1 98 ? -19.795 12.373 -6.020 1.00 27.02 98 LYS A C 1
ATOM 776 O O . LYS A 1 98 ? -20.765 11.631 -6.016 1.00 27.02 98 LYS A O 1
ATOM 781 N N . ASP A 1 99 ? -19.069 12.737 -4.955 1.00 34.44 99 ASP A N 1
ATOM 782 C CA . ASP A 1 99 ? -19.376 12.891 -3.512 1.00 34.44 99 ASP A CA 1
ATOM 783 C C . ASP A 1 99 ? -20.096 11.820 -2.645 1.00 34.44 99 ASP A C 1
ATOM 785 O O . ASP A 1 99 ? -21.253 11.477 -2.859 1.00 34.44 99 ASP A O 1
ATOM 789 N N . ARG A 1 100 ? -19.410 11.556 -1.510 1.00 33.84 100 ARG A N 1
ATOM 790 C CA . ARG A 1 100 ? -19.847 11.502 -0.090 1.00 33.84 100 ARG A CA 1
ATOM 791 C C . ARG A 1 100 ? -20.168 10.189 0.656 1.00 33.84 100 ARG A C 1
ATOM 793 O O . ARG A 1 100 ? -21.026 9.403 0.287 1.00 33.84 100 ARG A O 1
ATOM 800 N N . ASP A 1 101 ? -19.474 10.096 1.802 1.00 35.88 101 ASP A N 1
ATOM 801 C CA . ASP A 1 101 ? -19.863 9.592 3.129 1.00 35.88 101 ASP A CA 1
ATOM 802 C C . ASP A 1 101 ? -20.598 8.259 3.248 1.00 35.88 101 ASP A C 1
ATOM 804 O O . ASP A 1 101 ? -21.819 8.236 3.356 1.00 35.88 101 ASP A O 1
ATOM 808 N N . ILE A 1 102 ? -19.852 7.159 3.427 1.00 37.47 102 ILE A N 1
ATOM 809 C CA . ILE A 1 102 ? -20.398 5.933 4.026 1.00 37.47 102 ILE A CA 1
ATOM 810 C C . ILE A 1 102 ? -19.332 5.238 4.901 1.00 37.47 102 ILE A C 1
ATOM 812 O O . ILE A 1 102 ? -18.662 4.302 4.477 1.00 37.47 102 ILE A O 1
ATOM 816 N N . TYR A 1 103 ? -19.190 5.665 6.162 1.00 40.31 103 TYR A N 1
ATOM 817 C CA . TYR A 1 103 ? -18.839 4.724 7.236 1.00 40.31 103 TYR A CA 1
ATOM 818 C C . TYR A 1 103 ? -20.138 4.010 7.623 1.00 40.31 103 TYR A C 1
ATOM 820 O O . TYR A 1 103 ? -20.822 4.405 8.565 1.00 40.31 103 TYR A O 1
ATOM 828 N N . GLN A 1 104 ? -20.521 2.987 6.861 1.00 43.53 104 GLN A N 1
ATOM 829 C CA . GLN A 1 104 ? -21.549 2.058 7.317 1.00 43.53 104 GLN A CA 1
ATOM 830 C C . GLN A 1 104 ? -20.898 1.138 8.341 1.00 43.53 104 GLN A C 1
ATOM 832 O O . GLN A 1 104 ? -19.875 0.500 8.094 1.00 43.53 104 GLN A O 1
ATOM 837 N N . ARG A 1 105 ? -21.477 1.137 9.537 1.00 42.19 105 ARG A N 1
ATOM 838 C CA . ARG A 1 105 ? -21.140 0.233 10.627 1.00 42.19 105 ARG A CA 1
ATOM 839 C C . ARG A 1 105 ? -21.739 -1.129 10.262 1.00 42.19 105 ARG A C 1
ATOM 841 O O . ARG A 1 105 ? -22.842 -1.438 10.688 1.00 42.19 105 ARG A O 1
ATOM 848 N N . THR A 1 106 ? -21.073 -1.865 9.372 1.00 49.97 106 THR A N 1
ATOM 849 C CA . THR A 1 106 ? -21.474 -3.228 9.002 1.00 49.97 106 THR A CA 1
ATOM 850 C C . THR A 1 106 ? -21.001 -4.205 10.074 1.00 49.97 106 THR A C 1
ATOM 852 O O . THR A 1 106 ? -19.964 -3.992 10.710 1.00 49.97 106 THR A O 1
ATOM 855 N N . GLU A 1 107 ? -21.775 -5.265 10.295 1.00 55.38 107 GLU A N 1
ATOM 856 C CA . GLU A 1 107 ? -21.506 -6.256 11.344 1.00 55.38 107 GLU A CA 1
ATOM 857 C C . GLU A 1 107 ? -20.309 -7.156 11.009 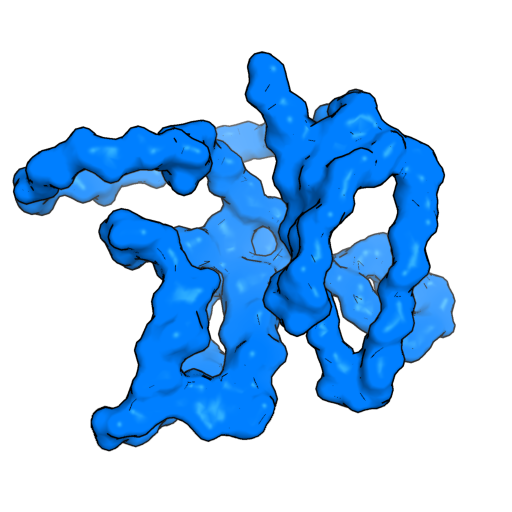1.00 55.38 107 GLU A C 1
ATOM 859 O O . GLU A 1 107 ? -19.646 -7.652 11.919 1.00 55.38 107 GLU A O 1
ATOM 864 N N . LYS A 1 108 ? -19.994 -7.315 9.714 1.00 63.56 108 LYS A N 1
ATOM 865 C CA . LYS A 1 108 ? -18.899 -8.150 9.208 1.00 63.56 108 LYS A CA 1
ATOM 866 C C . LYS A 1 108 ? -18.086 -7.427 8.140 1.00 63.56 108 LYS A C 1
ATOM 868 O O . LYS A 1 108 ? -18.610 -6.642 7.344 1.00 63.56 108 LYS A O 1
ATOM 873 N N . PHE A 1 109 ? -16.784 -7.671 8.154 1.00 71.56 109 PHE A N 1
ATOM 874 C CA . PHE A 1 109 ? -15.839 -7.203 7.148 1.00 71.56 109 PHE A CA 1
ATOM 875 C C . PHE A 1 109 ? -14.688 -8.198 7.044 1.00 71.56 109 PHE A C 1
ATOM 877 O O . PHE A 1 109 ? -14.313 -8.816 8.036 1.00 71.56 109 PHE A O 1
ATOM 884 N N . SER A 1 110 ? -14.094 -8.321 5.861 1.00 78.62 110 SER A N 1
ATOM 885 C CA . SER A 1 110 ? -12.862 -9.089 5.687 1.00 78.62 110 SER A CA 1
ATOM 886 C C . SER A 1 110 ? -11.643 -8.177 5.807 1.00 78.62 110 SER A C 1
ATOM 888 O O . SER A 1 110 ? -11.649 -7.024 5.358 1.00 78.62 110 SER A O 1
ATOM 890 N N . VAL A 1 111 ? -10.591 -8.686 6.442 1.00 79.62 111 VAL A N 1
ATOM 891 C CA . VAL A 1 111 ? -9.295 -8.023 6.582 1.00 79.62 111 VAL A CA 1
ATOM 892 C C . VAL A 1 111 ? -8.233 -8.888 5.923 1.00 79.62 111 VAL A C 1
ATOM 894 O O . VAL A 1 111 ? -8.068 -10.051 6.279 1.00 79.62 111 VAL A O 1
ATOM 897 N N . HIS A 1 112 ? -7.488 -8.311 4.983 1.00 81.88 112 HIS A N 1
ATOM 898 C CA . HIS A 1 112 ? -6.342 -8.965 4.352 1.00 81.88 112 HIS A CA 1
ATOM 899 C C . HIS A 1 112 ? -5.046 -8.219 4.668 1.00 81.88 112 HIS A C 1
ATOM 901 O O . HIS A 1 112 ? -4.948 -7.003 4.461 1.00 81.88 112 HIS A O 1
ATOM 907 N N . LEU A 1 113 ? -4.063 -8.960 5.179 1.00 82.62 113 LEU A N 1
ATOM 908 C CA . LEU A 1 113 ? -2.687 -8.526 5.403 1.00 82.62 113 LEU A CA 1
ATOM 909 C C . LEU A 1 113 ? -1.844 -8.974 4.210 1.00 82.62 113 LEU A C 1
ATOM 911 O O . LEU A 1 113 ? -1.608 -10.167 4.030 1.00 82.62 113 LEU A O 1
ATOM 915 N N . HIS A 1 114 ? -1.391 -8.029 3.391 1.00 84.69 114 HIS A N 1
ATOM 916 C CA . HIS A 1 114 ? -0.814 -8.350 2.081 1.00 84.69 114 HIS A CA 1
ATOM 917 C C . HIS A 1 114 ? 0.572 -8.985 2.154 1.00 84.69 114 HIS A C 1
ATOM 919 O O . HIS A 1 114 ? 0.897 -9.813 1.308 1.00 84.69 114 HIS A O 1
ATOM 925 N N . LYS A 1 115 ? 1.421 -8.593 3.112 1.00 83.81 115 LYS A N 1
ATOM 926 C CA . LYS A 1 115 ? 2.766 -9.178 3.229 1.00 83.81 115 LYS A CA 1
ATOM 927 C C . LYS A 1 115 ? 2.765 -10.497 3.971 1.00 83.81 115 LYS A C 1
ATOM 929 O O . LYS A 1 115 ? 3.522 -11.393 3.619 1.00 83.81 115 LYS A O 1
ATOM 934 N N . SER A 1 116 ? 1.941 -10.588 5.007 1.00 82.25 116 SER A N 1
ATOM 935 C CA . SER A 1 116 ? 1.786 -11.812 5.794 1.00 82.25 116 SER A CA 1
ATOM 936 C C . SER A 1 116 ? 0.890 -12.850 5.106 1.00 82.25 116 SER A C 1
ATOM 938 O O . SER A 1 116 ? 0.786 -13.966 5.602 1.00 82.25 116 SER A O 1
ATOM 940 N N . ASP A 1 117 ? 0.241 -12.460 4.004 1.00 84.56 117 ASP A N 1
ATOM 941 C CA . ASP A 1 117 ? -0.768 -13.215 3.257 1.00 84.56 117 ASP A CA 1
ATOM 942 C C . ASP A 1 117 ? -1.801 -13.892 4.166 1.00 84.56 117 ASP A C 1
ATOM 944 O O . ASP A 1 117 ? -1.997 -15.107 4.174 1.00 84.56 117 ASP A O 1
ATOM 948 N N . ASN A 1 118 ? -2.427 -13.074 5.012 1.00 83.00 118 ASN A N 1
ATOM 949 C CA . ASN A 1 118 ? -3.384 -13.534 6.007 1.00 83.00 118 ASN A CA 1
ATOM 950 C C . ASN A 1 118 ? -4.742 -12.876 5.772 1.00 83.00 118 ASN A C 1
ATOM 952 O O . ASN A 1 118 ? -4.837 -11.649 5.732 1.00 83.00 118 ASN A O 1
ATOM 956 N N . LEU A 1 119 ? -5.778 -13.700 5.616 1.00 85.38 119 LEU A N 1
ATOM 957 C CA . LEU A 1 119 ? -7.169 -13.280 5.489 1.00 85.38 119 LEU A CA 1
ATOM 958 C C . LEU A 1 119 ? -7.930 -13.677 6.755 1.00 85.38 119 LEU A C 1
ATOM 960 O O . LEU A 1 119 ? -7.917 -14.845 7.144 1.00 85.38 119 LEU A O 1
ATOM 964 N N . SER A 1 120 ? -8.624 -12.720 7.361 1.00 79.69 120 SER A N 1
ATOM 965 C CA . SER A 1 120 ? -9.527 -12.948 8.487 1.00 79.69 120 SER A CA 1
ATOM 966 C C . SER A 1 120 ? -10.869 -12.253 8.262 1.00 79.69 120 SER A C 1
ATOM 968 O O . SER A 1 120 ? -10.968 -11.278 7.515 1.00 79.69 120 SER A O 1
ATOM 970 N N . ILE A 1 121 ? -11.917 -12.768 8.905 1.00 80.25 121 ILE A N 1
ATOM 971 C CA . ILE A 1 121 ? -13.257 -12.166 8.922 1.00 80.25 121 ILE A CA 1
ATOM 972 C C . ILE A 1 121 ? -13.601 -11.907 10.390 1.00 80.25 121 ILE A C 1
ATOM 974 O O . ILE A 1 121 ? -14.266 -12.736 11.010 1.00 80.25 121 ILE A O 1
ATOM 978 N N . PRO A 1 122 ? -13.045 -10.837 10.980 1.00 72.69 122 PRO A N 1
ATOM 979 C CA . PRO A 1 122 ? -13.282 -10.521 12.377 1.00 72.69 122 PRO A CA 1
ATOM 980 C C . PRO A 1 122 ? -14.710 -10.026 12.616 1.00 72.69 122 PRO A C 1
ATOM 982 O O . PRO A 1 122 ? -15.312 -9.365 11.760 1.00 72.69 122 PRO A O 1
ATOM 985 N N . ASP A 1 123 ? -15.210 -10.278 13.822 1.00 69.44 123 ASP A N 1
ATOM 986 C CA . ASP A 1 123 ? -16.423 -9.626 14.311 1.00 69.44 123 ASP A CA 1
ATOM 987 C C . ASP A 1 123 ? -16.169 -8.127 14.539 1.00 69.44 123 ASP A C 1
ATOM 989 O O . ASP A 1 123 ? -15.036 -7.680 14.740 1.00 69.44 123 ASP A O 1
ATOM 993 N N . SER A 1 124 ? -17.235 -7.320 14.527 1.00 63.62 124 SER A N 1
ATOM 994 C CA . SER A 1 124 ? -17.113 -5.853 14.514 1.00 63.62 124 SER A CA 1
ATOM 995 C C . SER A 1 124 ? -16.336 -5.220 15.683 1.00 63.62 124 SER A C 1
ATOM 997 O O . SER A 1 124 ? -15.862 -4.087 15.553 1.00 63.62 124 SER A O 1
ATOM 999 N N . GLU A 1 125 ? -16.164 -5.947 16.790 1.00 64.00 125 GLU A N 1
ATOM 1000 C CA . GLU A 1 125 ? -15.454 -5.510 17.999 1.00 64.00 125 GLU A CA 1
ATOM 1001 C C . GLU A 1 125 ? -14.097 -6.209 18.213 1.00 64.00 125 GLU A C 1
ATOM 1003 O O . GLU A 1 125 ? -13.387 -5.903 19.173 1.00 64.00 125 GLU A O 1
ATOM 1008 N N . GLU A 1 126 ? -13.701 -7.132 17.333 1.00 65.38 126 GLU A N 1
ATOM 1009 C CA . GLU A 1 126 ? -12.473 -7.904 17.504 1.00 65.38 126 GLU A CA 1
ATOM 1010 C C . GLU A 1 126 ? -11.218 -7.039 17.284 1.00 65.38 126 GLU A C 1
ATOM 1012 O O . GLU A 1 126 ? -11.068 -6.319 16.290 1.00 65.38 126 GLU A O 1
ATOM 1017 N N . ILE A 1 127 ? -10.274 -7.117 18.228 1.00 65.19 127 ILE A N 1
ATOM 1018 C CA . ILE A 1 127 ? -9.006 -6.386 18.166 1.00 65.19 127 ILE A CA 1
ATOM 1019 C C . ILE A 1 127 ? -7.937 -7.273 17.530 1.00 65.19 127 ILE A C 1
ATOM 1021 O O . ILE A 1 127 ? -7.450 -8.223 18.140 1.00 65.19 127 ILE A O 1
ATOM 1025 N N . MET A 1 128 ? -7.489 -6.898 16.332 1.00 68.50 128 MET A N 1
ATOM 1026 C CA . MET A 1 128 ? -6.344 -7.536 15.684 1.00 68.50 128 MET A CA 1
ATOM 1027 C C . MET A 1 128 ? -5.020 -6.917 16.145 1.00 68.50 128 MET A C 1
ATOM 1029 O O . MET A 1 128 ? -4.757 -5.729 15.938 1.00 68.50 128 MET A O 1
ATOM 1033 N N . ASN A 1 129 ? -4.147 -7.747 16.715 1.00 67.75 129 ASN A N 1
ATOM 1034 C CA . ASN A 1 129 ? -2.787 -7.353 17.069 1.00 67.75 129 ASN A CA 1
ATOM 1035 C C . ASN A 1 129 ? -1.844 -7.531 15.872 1.00 67.75 129 ASN A C 1
ATOM 1037 O O . ASN A 1 129 ? -1.707 -8.628 15.340 1.00 67.75 129 ASN A O 1
ATOM 1041 N N . ILE A 1 130 ? -1.148 -6.460 15.483 1.00 71.44 130 ILE A N 1
ATOM 1042 C CA . ILE A 1 130 ? -0.121 -6.484 14.432 1.00 71.44 130 ILE A CA 1
ATOM 1043 C C . ILE A 1 130 ? 1.209 -6.060 15.046 1.00 71.44 130 ILE A C 1
ATOM 1045 O O . ILE A 1 130 ? 1.301 -5.013 15.689 1.00 71.44 130 ILE A O 1
ATOM 1049 N N . THR A 1 131 ? 2.251 -6.857 14.816 1.00 76.06 131 THR A N 1
ATOM 1050 C CA . THR A 1 131 ? 3.623 -6.547 15.230 1.00 76.06 131 THR A CA 1
ATOM 1051 C C . THR A 1 131 ? 4.486 -6.344 13.993 1.00 76.06 131 THR A C 1
ATOM 1053 O O . THR A 1 131 ? 4.614 -7.241 13.166 1.00 76.06 131 THR A O 1
ATOM 1056 N N . LEU A 1 132 ? 5.093 -5.164 13.871 1.00 75.31 132 LEU A N 1
ATOM 1057 C CA . LEU A 1 132 ? 6.007 -4.830 12.781 1.00 75.31 132 LEU A CA 1
ATOM 1058 C C . LEU A 1 132 ? 7.453 -4.875 13.270 1.00 75.31 132 LEU A C 1
ATOM 1060 O O . LEU A 1 132 ? 7.767 -4.419 14.369 1.00 75.31 132 LEU A O 1
ATOM 1064 N N . LYS A 1 133 ? 8.354 -5.368 12.419 1.00 81.50 133 LYS A N 1
ATOM 1065 C CA . LYS A 1 133 ? 9.799 -5.200 12.621 1.00 81.50 133 LYS A CA 1
ATOM 1066 C C . LYS A 1 133 ? 10.192 -3.728 12.384 1.00 81.50 133 LYS A C 1
ATOM 1068 O O . LYS A 1 133 ? 9.502 -3.038 11.624 1.00 81.50 133 LYS A O 1
ATOM 1073 N N . PRO A 1 134 ? 11.294 -3.228 12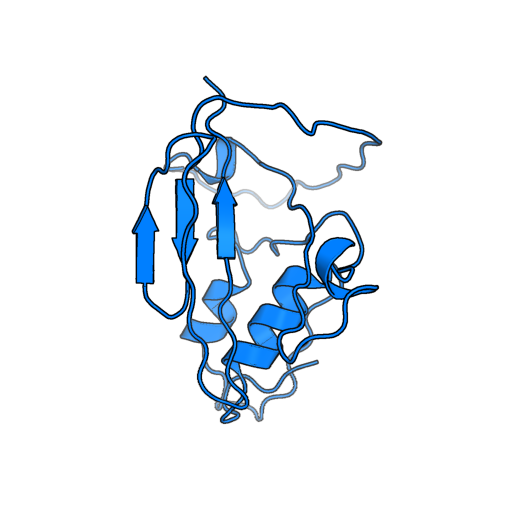.970 1.00 81.50 134 PRO A N 1
ATOM 1074 C CA . PRO A 1 134 ? 11.814 -1.900 12.643 1.00 81.50 134 PRO A CA 1
ATOM 1075 C C . PRO A 1 134 ? 11.991 -1.718 11.131 1.00 81.50 134 PRO A C 1
ATOM 1077 O O . PRO A 1 134 ? 12.408 -2.647 10.441 1.00 81.50 134 PRO A O 1
ATOM 1080 N N . SER A 1 135 ? 11.643 -0.535 10.619 1.00 79.81 135 SER A N 1
ATOM 1081 C CA . SER A 1 135 ? 11.706 -0.207 9.183 1.00 79.81 135 SER A CA 1
ATOM 1082 C C . SER A 1 135 ? 10.899 -1.145 8.271 1.00 79.81 135 SER A C 1
ATOM 1084 O O . SER A 1 135 ? 11.168 -1.236 7.074 1.00 79.81 135 SER A O 1
ATOM 1086 N N . SER A 1 136 ? 9.896 -1.838 8.819 1.00 83.88 136 SER A N 1
ATOM 1087 C CA . SER A 1 136 ? 8.949 -2.646 8.052 1.00 83.88 136 SER A CA 1
ATOM 1088 C C . SER A 1 136 ? 7.569 -1.992 7.992 1.00 83.88 136 SER A C 1
ATOM 1090 O O . SER A 1 136 ? 7.297 -0.970 8.619 1.00 83.88 136 SER A O 1
ATOM 1092 N N . SER A 1 137 ? 6.702 -2.570 7.174 1.00 85.94 137 SER A N 1
ATOM 1093 C CA . SER A 1 137 ? 5.355 -2.079 6.893 1.00 85.94 137 SER A CA 1
ATOM 1094 C C . SER A 1 137 ? 4.456 -3.259 6.584 1.00 85.94 137 SER A C 1
ATOM 1096 O O . SER A 1 137 ? 4.944 -4.257 6.056 1.00 85.94 137 SER A O 1
ATOM 1098 N N . GLU A 1 138 ? 3.167 -3.112 6.856 1.00 86.69 138 GLU A N 1
ATOM 1099 C CA . GLU A 1 138 ? 2.116 -4.034 6.434 1.00 86.69 138 GLU A CA 1
ATOM 1100 C C . GLU A 1 138 ? 1.020 -3.218 5.747 1.00 86.69 138 GLU A C 1
ATOM 1102 O O . GLU A 1 138 ? 0.684 -2.119 6.200 1.00 86.69 138 GLU A O 1
ATOM 1107 N N . MET A 1 139 ? 0.508 -3.732 4.634 1.00 85.50 139 MET A N 1
ATOM 1108 C CA . MET A 1 139 ? -0.623 -3.140 3.927 1.00 85.50 139 MET A CA 1
ATOM 1109 C C . MET A 1 139 ? -1.860 -3.917 4.353 1.00 85.50 139 MET A C 1
ATOM 1111 O O . MET A 1 139 ? -1.878 -5.144 4.282 1.00 85.50 139 MET A O 1
ATOM 1115 N N . VAL A 1 140 ? -2.883 -3.196 4.802 1.00 83.56 140 VAL A N 1
ATOM 1116 C CA . VAL A 1 140 ? -4.121 -3.797 5.295 1.00 83.56 140 VAL A CA 1
ATOM 1117 C C . VAL A 1 140 ? -5.265 -3.345 4.406 1.00 83.56 140 VAL A C 1
ATOM 1119 O O . VAL A 1 140 ? -5.530 -2.146 4.295 1.00 83.56 140 VAL A O 1
ATOM 1122 N N . SER A 1 141 ? -5.953 -4.296 3.784 1.00 83.50 141 SER A N 1
ATOM 1123 C CA . SER A 1 141 ? -7.211 -4.039 3.087 1.00 83.50 141 SER A CA 1
ATOM 1124 C C . SER A 1 141 ? -8.367 -4.484 3.962 1.00 83.50 141 SER A C 1
ATOM 1126 O O . SER A 1 141 ? -8.386 -5.618 4.426 1.00 83.50 141 SER A O 1
ATOM 1128 N N . ARG A 1 142 ? -9.329 -3.586 4.172 1.00 78.06 142 ARG A N 1
ATOM 1129 C CA . ARG A 1 142 ? -10.607 -3.901 4.805 1.00 78.06 142 ARG A CA 1
ATOM 1130 C C . ARG A 1 142 ? -11.691 -3.797 3.744 1.00 78.06 142 ARG A C 1
ATOM 1132 O O . ARG A 1 142 ? -11.865 -2.718 3.177 1.00 78.06 142 ARG A O 1
ATOM 1139 N N . VAL A 1 143 ? -12.379 -4.896 3.472 1.00 77.00 143 VAL A N 1
ATOM 1140 C CA . VAL A 1 143 ? -13.486 -4.945 2.514 1.00 77.00 143 VAL A CA 1
ATOM 1141 C C . VAL A 1 143 ? -14.777 -5.144 3.294 1.00 77.00 143 VAL A C 1
ATOM 1143 O O . VAL A 1 143 ? -14.862 -6.014 4.160 1.00 77.00 143 VAL A O 1
ATOM 1146 N N . LEU A 1 144 ? -15.752 -4.279 3.025 1.00 70.06 144 LEU A N 1
ATOM 1147 C CA . LEU A 1 144 ? -17.096 -4.398 3.575 1.00 70.06 144 LEU A CA 1
ATOM 1148 C C . LEU A 1 144 ? -17.867 -5.386 2.702 1.00 70.06 144 LEU A C 1
ATOM 1150 O O . LEU A 1 144 ? -17.876 -5.226 1.479 1.00 70.06 144 LEU A O 1
ATOM 1154 N N . ASP A 1 145 ? -18.504 -6.374 3.325 1.00 59.50 145 ASP A N 1
ATOM 1155 C CA . ASP A 1 145 ? -19.518 -7.160 2.633 1.00 59.50 145 ASP A CA 1
ATOM 1156 C C . ASP A 1 145 ? -20.764 -6.286 2.490 1.00 59.50 145 ASP A C 1
ATOM 1158 O O . ASP A 1 145 ? -21.352 -5.838 3.476 1.00 59.50 145 ASP A O 1
ATOM 1162 N N . TYR A 1 146 ? -21.117 -5.997 1.241 1.00 50.69 146 TYR A N 1
ATOM 1163 C CA . TYR A 1 146 ? -22.422 -5.464 0.886 1.00 50.69 146 TYR A CA 1
ATOM 1164 C C . TYR A 1 146 ? -23.259 -6.668 0.452 1.00 50.69 146 TYR A C 1
ATOM 1166 O O . TYR A 1 146 ? -22.998 -7.223 -0.618 1.00 50.69 146 TYR A O 1
ATOM 1174 N N . GLU A 1 147 ? -24.189 -7.106 1.303 1.00 46.38 147 GLU A N 1
ATOM 1175 C CA . GLU A 1 147 ? -25.283 -7.989 0.869 1.00 46.38 147 GLU A CA 1
ATOM 1176 C C . GLU A 1 147 ? -26.182 -7.278 -0.154 1.00 46.38 147 GLU A C 1
ATOM 1178 O O . GLU A 1 147 ? -26.420 -6.055 0.003 1.00 46.38 147 GLU A O 1
#

Organism: NCBI:txid889485

Radius of gyration: 17.3 Å; chains: 1; bounding box: 42×27×49 Å

Foldseek 3Di:
DAECQDPCNLVVLLQQLFQQDDDDYDYDPPRHPPVSVVVQAQPVRHGFGFPHGWDFDPCPVPVDDDDTDIGTHTDDDVVSVDDDDDDDDDDDDDDDDDDDDDPDQAQWKWKAWVVVRDIDIDGSPDDDDDDADPPDDIRIDIGDDDD

InterPro domains:
  IPR008811 Glycosyl hydrolases 36 [PF05691] (1-75)
  IPR008811 Glycosyl hydrolases 36 [PTHR31268] (1-82)